Protein AF-A0A7W4IN42-F1 (afdb_monomer)

Mean predicted aligned error: 5.52 Å

Sequence (84 aa):
MSKLQAPSHPMPDQEGHYWAKWCIASDGTRDGDELTPSNKWEIVQVNDNNGEEMMRFTVSVPGVEAAQWLDCFVWGPRVPEYRG

Organism: NCBI:txid2729096

pLDDT: mean 88.93, std 15.1, range [36.47, 98.06]

Structure (mmCIF, N/CA/C/O backbone):
data_AF-A0A7W4IN42-F1
#
_entry.id   AF-A0A7W4IN42-F1
#
loop_
_atom_site.group_PDB
_atom_site.id
_atom_site.type_symbol
_atom_site.label_atom_id
_atom_site.label_alt_id
_atom_site.label_comp_id
_atom_site.label_asym_id
_atom_site.label_entity_id
_atom_site.label_seq_id
_atom_site.pdbx_PDB_ins_code
_atom_site.Cartn_x
_atom_site.Cartn_y
_atom_site.Cartn_z
_atom_site.occupancy
_atom_site.B_iso_or_equiv
_atom_site.auth_seq_id
_atom_site.auth_comp_id
_atom_site.auth_asym_id
_atom_site.auth_atom_id
_atom_site.pdbx_PDB_model_num
ATOM 1 N N . MET A 1 1 ? -25.591 -11.075 13.185 1.00 36.47 1 MET A N 1
ATOM 2 C CA . MET A 1 1 ? -24.956 -11.397 11.890 1.00 36.47 1 MET A CA 1
ATOM 3 C C . MET A 1 1 ? -24.499 -10.088 11.265 1.00 36.47 1 MET A C 1
ATOM 5 O O . MET A 1 1 ? -25.341 -9.324 10.810 1.00 36.47 1 MET A O 1
ATOM 9 N N . SER A 1 2 ? -23.215 -9.750 11.349 1.00 43.06 2 SER A N 1
ATOM 10 C CA . SER A 1 2 ? -22.686 -8.544 10.707 1.00 43.06 2 SER A CA 1
ATOM 11 C C . SER A 1 2 ? -22.584 -8.791 9.202 1.00 43.06 2 SER A C 1
ATOM 13 O O . SER A 1 2 ? -21.891 -9.700 8.754 1.00 43.06 2 SER A O 1
ATOM 15 N N . LYS A 1 3 ? -23.318 -7.998 8.418 1.00 41.47 3 LYS A N 1
ATOM 16 C CA . LYS A 1 3 ? -23.171 -7.936 6.963 1.00 41.47 3 LYS A CA 1
ATOM 17 C C . LYS A 1 3 ? -21.757 -7.431 6.658 1.00 41.47 3 LYS A C 1
ATOM 19 O O . LYS A 1 3 ? -21.471 -6.263 6.902 1.00 41.47 3 LYS A O 1
ATOM 24 N N . LEU A 1 4 ? -20.875 -8.284 6.141 1.00 42.06 4 LEU A N 1
ATOM 25 C CA . LEU A 1 4 ? -19.662 -7.828 5.458 1.00 42.06 4 LEU A CA 1
ATOM 26 C C . LEU A 1 4 ? -20.103 -7.267 4.105 1.00 42.06 4 LEU A C 1
ATOM 28 O O . LEU A 1 4 ? -20.241 -7.993 3.126 1.00 42.06 4 LEU A O 1
ATOM 32 N N . GLN A 1 5 ? -20.436 -5.982 4.087 1.00 44.50 5 GLN A N 1
ATOM 33 C CA . GLN A 1 5 ? -20.776 -5.261 2.871 1.00 44.50 5 GLN A CA 1
ATOM 34 C C . GLN A 1 5 ? -19.465 -4.743 2.272 1.00 44.50 5 GLN A C 1
ATOM 36 O O . GLN A 1 5 ? -18.776 -3.941 2.900 1.00 44.50 5 GLN A O 1
ATOM 41 N N . ALA A 1 6 ? -19.083 -5.268 1.105 1.00 53.19 6 ALA A N 1
ATOM 42 C CA . ALA A 1 6 ? -17.898 -4.819 0.384 1.00 53.19 6 ALA A CA 1
ATOM 43 C C . ALA A 1 6 ? -18.011 -3.323 0.054 1.00 53.19 6 ALA A C 1
ATOM 45 O O . ALA A 1 6 ? -19.085 -2.845 -0.325 1.00 53.19 6 ALA A O 1
ATOM 46 N N . PRO A 1 7 ? -16.882 -2.615 0.109 1.00 49.69 7 PRO A N 1
ATOM 47 C CA . PRO A 1 7 ? -16.481 -1.929 -1.101 1.00 49.69 7 PRO A CA 1
ATOM 48 C C . PRO A 1 7 ? -15.066 -2.377 -1.454 1.00 49.69 7 PRO A C 1
ATOM 50 O O . PRO A 1 7 ? -14.108 -2.010 -0.782 1.00 49.69 7 PRO A O 1
ATOM 53 N N . SER A 1 8 ? -14.927 -3.182 -2.508 1.00 68.38 8 SER A N 1
ATOM 54 C CA . SER A 1 8 ? -13.662 -3.229 -3.238 1.00 68.38 8 SER A CA 1
ATOM 55 C C . SER A 1 8 ? -13.582 -1.903 -3.988 1.00 68.38 8 SER A C 1
ATOM 57 O O . SER A 1 8 ? -14.096 -1.791 -5.105 1.00 68.38 8 SER A O 1
ATOM 59 N N . HIS A 1 9 ? -13.055 -0.863 -3.336 1.00 88.25 9 HIS A N 1
ATOM 60 C CA . HIS A 1 9 ? -12.687 0.338 -4.076 1.00 88.25 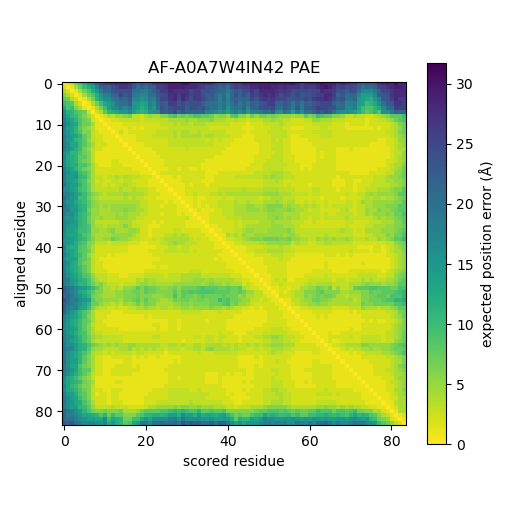9 HIS A CA 1
ATOM 61 C C . HIS A 1 9 ? -11.738 -0.081 -5.206 1.00 88.25 9 HIS A C 1
ATOM 63 O O . HIS A 1 9 ? -11.008 -1.068 -5.048 1.00 88.25 9 HIS A O 1
ATOM 69 N N . PRO A 1 10 ? -11.782 0.602 -6.362 1.00 92.25 10 PRO A N 1
ATOM 70 C CA . PRO A 1 10 ? -10.851 0.293 -7.428 1.00 92.25 10 PRO A CA 1
ATOM 71 C C . PRO A 1 10 ? -9.424 0.433 -6.905 1.00 92.25 10 PRO A C 1
ATOM 73 O O . PRO A 1 10 ? -9.148 1.232 -6.005 1.00 92.25 10 PRO A O 1
ATOM 76 N N . MET A 1 11 ? -8.534 -0.364 -7.485 1.00 93.56 11 MET A N 1
ATOM 77 C CA . MET A 1 11 ? -7.106 -0.213 -7.273 1.00 93.56 11 MET A CA 1
ATOM 78 C C . MET A 1 11 ? -6.705 1.250 -7.542 1.00 93.56 11 MET A C 1
ATOM 80 O O . MET A 1 11 ? -7.160 1.810 -8.543 1.00 93.56 11 MET A O 1
ATOM 84 N N . PRO A 1 12 ? -5.911 1.879 -6.661 1.00 95.06 12 PRO A N 1
ATOM 85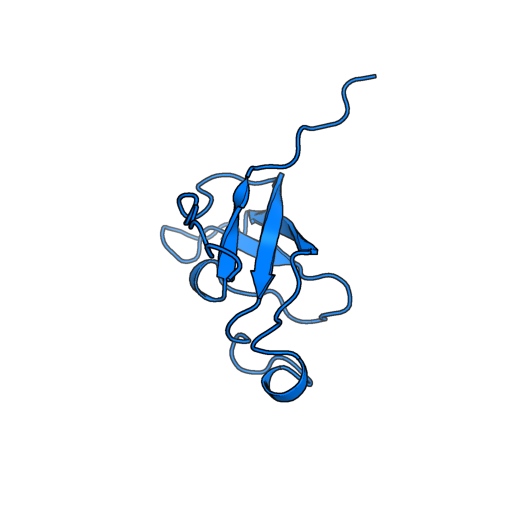 C CA . PRO A 1 12 ? -5.432 3.238 -6.865 1.00 95.06 12 PRO A CA 1
ATOM 86 C C . PRO A 1 12 ? -4.728 3.415 -8.214 1.00 95.06 12 PRO A C 1
ATOM 88 O O . PRO A 1 12 ? -3.894 2.601 -8.603 1.00 95.06 12 PRO A O 1
ATOM 91 N N . ASP A 1 13 ? -5.046 4.512 -8.896 1.00 94.31 13 ASP A N 1
ATOM 92 C CA . ASP A 1 13 ? -4.458 4.937 -10.172 1.00 94.31 13 ASP A CA 1
ATOM 93 C C . ASP A 1 13 ? -3.610 6.216 -10.036 1.00 94.31 13 ASP A C 1
ATOM 95 O O . ASP A 1 13 ? -3.138 6.777 -11.027 1.00 94.31 13 ASP A O 1
ATOM 99 N N . GLN A 1 14 ? -3.415 6.677 -8.800 1.00 94.88 14 GLN A N 1
ATOM 100 C CA . GLN A 1 14 ? -2.667 7.876 -8.447 1.00 94.88 14 GLN A CA 1
ATOM 101 C C . GLN A 1 14 ? -2.099 7.770 -7.027 1.00 94.88 14 GLN A C 1
ATOM 103 O O . GLN A 1 14 ? -2.651 7.083 -6.159 1.00 94.88 14 GLN A O 1
ATOM 108 N N . GLU A 1 15 ? -1.041 8.534 -6.780 1.00 96.69 15 GLU A N 1
ATOM 109 C CA . GLU A 1 15 ? -0.370 8.649 -5.487 1.00 96.69 15 GLU A CA 1
ATOM 110 C C . GLU A 1 15 ? -1.293 9.170 -4.372 1.00 96.69 15 GLU A C 1
ATOM 112 O O . GLU A 1 15 ? -2.297 9.853 -4.615 1.00 96.69 15 GLU A O 1
ATOM 117 N N . GLY A 1 16 ? -0.926 8.875 -3.124 1.00 96.81 16 GLY A N 1
ATOM 118 C CA . GLY A 1 16 ? -1.574 9.431 -1.937 1.00 96.81 16 GLY A CA 1
ATOM 119 C C . GLY A 1 16 ? -1.847 8.403 -0.846 1.00 96.81 16 GLY A C 1
ATOM 120 O O . GLY A 1 16 ? -1.347 7.284 -0.870 1.00 96.81 16 GLY A O 1
ATOM 121 N N . HIS A 1 17 ? -2.658 8.795 0.134 1.00 97.75 17 HIS A N 1
ATOM 122 C CA . HIS A 1 17 ? -3.000 7.948 1.274 1.00 97.75 17 HIS A CA 1
ATOM 123 C C . HIS A 1 17 ? -4.347 7.266 1.061 1.00 97.75 17 HIS A C 1
ATOM 125 O O . HIS A 1 17 ? -5.323 7.917 0.682 1.00 97.75 17 HIS A O 1
ATOM 131 N N . TYR A 1 18 ? -4.419 5.969 1.340 1.00 97.44 18 TYR A N 1
ATOM 132 C CA . TYR A 1 18 ? -5.621 5.158 1.151 1.00 97.44 18 TYR A CA 1
ATOM 133 C C . TYR A 1 18 ? -5.822 4.235 2.344 1.00 97.44 18 TYR A C 1
ATOM 135 O O . TYR A 1 18 ? -4.857 3.755 2.937 1.00 97.44 18 TYR A O 1
ATOM 143 N N . TRP A 1 19 ? -7.078 3.954 2.679 1.00 97.31 19 TRP A N 1
ATOM 144 C CA . TRP A 1 19 ? -7.382 2.806 3.527 1.00 97.31 19 TRP A CA 1
ATOM 145 C C . TRP A 1 19 ? -7.144 1.519 2.737 1.00 97.31 19 TRP A C 1
ATOM 147 O O . TRP A 1 19 ? -7.628 1.394 1.614 1.00 97.31 19 TRP A O 1
ATOM 157 N N . ALA A 1 20 ? -6.447 0.552 3.323 1.00 96.94 20 ALA A N 1
ATOM 158 C CA . ALA A 1 20 ? -6.215 -0.754 2.716 1.00 96.94 20 ALA A CA 1
ATOM 159 C C . ALA A 1 20 ? -6.205 -1.871 3.770 1.00 96.94 20 ALA A C 1
ATOM 161 O O . ALA A 1 20 ? -5.951 -1.626 4.952 1.00 96.94 20 ALA A O 1
ATOM 162 N N . LYS A 1 21 ? -6.483 -3.103 3.337 1.00 96.50 21 LYS A N 1
ATOM 163 C CA . LYS A 1 21 ? -6.141 -4.323 4.078 1.00 96.50 21 LYS A CA 1
ATOM 164 C C . LYS A 1 21 ? -5.024 -5.035 3.343 1.00 96.50 21 LYS A C 1
ATOM 166 O O . LYS A 1 21 ? -5.186 -5.345 2.164 1.00 96.50 21 LYS A O 1
ATOM 171 N N . TRP A 1 22 ? -3.929 -5.306 4.036 1.00 96.69 22 TRP A N 1
ATOM 172 C CA . TRP A 1 22 ? -2.793 -6.018 3.466 1.00 96.69 22 TRP A CA 1
ATOM 173 C C . TRP A 1 22 ? -3.058 -7.526 3.474 1.00 96.69 22 TRP A C 1
ATOM 175 O O . TRP A 1 22 ? -3.190 -8.134 4.536 1.00 96.69 22 TRP A O 1
ATOM 185 N N . CYS A 1 23 ? -3.229 -8.118 2.295 1.00 95.94 23 CYS A N 1
ATOM 186 C CA . CYS A 1 23 ? -3.698 -9.494 2.145 1.00 95.94 23 CYS A CA 1
ATOM 187 C C . CYS A 1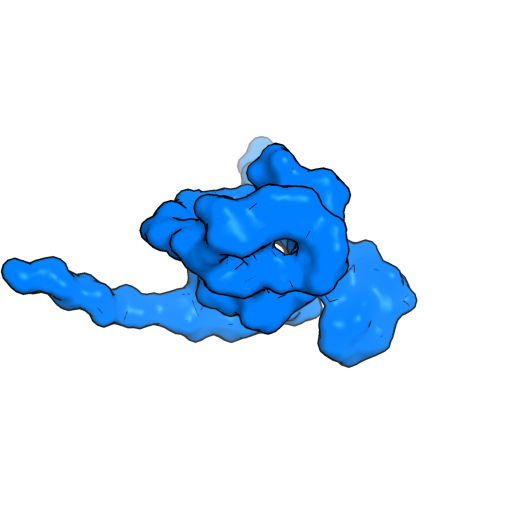 23 ? -2.567 -10.486 1.890 1.00 95.94 23 CYS A C 1
ATOM 189 O O . CYS A 1 23 ? -2.641 -11.605 2.387 1.00 95.94 23 CYS A O 1
ATOM 191 N N . ILE A 1 24 ? -1.566 -10.087 1.110 1.00 96.00 24 ILE A N 1
ATOM 192 C CA . ILE A 1 24 ? -0.440 -10.932 0.707 1.00 96.00 24 ILE A CA 1
ATOM 193 C C . ILE A 1 24 ? 0.806 -10.054 0.716 1.00 96.00 24 ILE A C 1
ATOM 195 O O . ILE A 1 24 ? 0.773 -8.945 0.187 1.00 96.00 24 ILE A O 1
ATOM 199 N N . ALA A 1 25 ? 1.894 -10.520 1.312 1.00 96.38 25 ALA A N 1
ATOM 200 C CA . ALA A 1 25 ? 3.161 -9.811 1.249 1.00 96.38 25 ALA A CA 1
ATOM 201 C C . ALA A 1 25 ? 3.855 -10.017 -0.109 1.00 96.38 25 ALA A C 1
ATOM 203 O O . ALA A 1 25 ? 3.833 -11.116 -0.659 1.00 96.38 25 ALA A O 1
ATOM 204 N N . SER A 1 26 ? 4.500 -8.976 -0.636 1.00 95.75 26 SER A N 1
ATOM 205 C CA . SER A 1 26 ? 5.419 -9.100 -1.768 1.00 95.75 26 SER A CA 1
ATOM 206 C C . SER A 1 26 ? 6.598 -10.007 -1.410 1.00 95.75 26 SER A C 1
ATOM 208 O O . SER A 1 26 ? 7.058 -10.022 -0.261 1.00 95.75 26 SER A O 1
ATOM 210 N N . ASP A 1 27 ? 7.136 -10.702 -2.410 1.00 94.00 27 ASP A N 1
ATOM 211 C CA . ASP A 1 27 ? 8.275 -11.605 -2.244 1.00 94.00 27 ASP A CA 1
ATOM 212 C C . ASP A 1 27 ? 9.459 -10.932 -1.535 1.00 94.00 27 ASP A C 1
ATOM 214 O O . ASP A 1 27 ? 9.853 -9.806 -1.846 1.00 94.00 27 ASP A O 1
ATOM 218 N N . GLY A 1 28 ? 10.045 -11.643 -0.569 1.00 93.31 28 GLY A N 1
ATOM 219 C CA . GLY A 1 28 ? 11.187 -11.155 0.209 1.00 93.31 28 GLY A CA 1
ATOM 220 C C . GLY A 1 28 ? 10.831 -10.178 1.335 1.00 93.31 28 GLY A C 1
ATOM 221 O O . GLY A 1 28 ? 11.734 -9.714 2.032 1.00 93.31 28 GLY A O 1
ATOM 222 N N . THR A 1 29 ? 9.545 -9.884 1.562 1.00 95.50 29 THR A N 1
ATOM 223 C CA . THR A 1 29 ? 9.117 -9.079 2.714 1.00 95.50 29 THR A CA 1
ATOM 224 C C . THR A 1 29 ? 9.375 -9.838 4.013 1.00 95.50 29 THR A C 1
ATOM 226 O O . THR A 1 29 ? 8.816 -10.911 4.244 1.00 95.50 29 THR A O 1
ATOM 229 N N . ARG A 1 30 ? 10.206 -9.265 4.892 1.00 95.31 30 ARG A N 1
ATOM 230 C CA . ARG A 1 30 ? 10.457 -9.822 6.227 1.00 95.31 30 ARG A CA 1
ATOM 231 C C . ARG A 1 30 ? 9.146 -9.917 7.015 1.00 95.31 30 ARG A C 1
ATOM 233 O O . ARG A 1 30 ? 8.379 -8.959 7.038 1.00 95.31 30 ARG A O 1
ATOM 240 N N . ASP A 1 31 ? 8.925 -11.069 7.647 1.00 93.12 31 ASP A N 1
ATOM 241 C CA . ASP A 1 31 ? 7.742 -11.397 8.458 1.00 93.12 31 ASP A CA 1
ATOM 242 C C . ASP A 1 31 ? 6.404 -11.306 7.688 1.00 93.12 31 ASP A C 1
ATOM 244 O O . ASP A 1 31 ? 5.330 -11.267 8.286 1.00 93.12 31 ASP A O 1
ATOM 248 N N . GLY A 1 32 ? 6.443 -11.301 6.348 1.00 91.25 32 GLY A N 1
ATOM 249 C CA . GLY A 1 32 ? 5.258 -11.152 5.500 1.00 91.25 32 GLY A CA 1
ATOM 250 C C . GLY A 1 32 ? 4.188 -12.217 5.754 1.00 91.25 32 GLY A C 1
ATOM 251 O O . GLY A 1 32 ? 3.016 -11.877 5.902 1.00 91.25 32 GLY A O 1
ATOM 252 N N . ASP A 1 33 ? 4.590 -13.482 5.891 1.00 92.50 33 ASP A N 1
ATOM 253 C CA . ASP A 1 33 ? 3.682 -14.608 6.166 1.00 92.50 33 ASP A CA 1
ATOM 254 C C . ASP A 1 33 ? 3.067 -14.562 7.577 1.00 92.50 33 ASP A C 1
ATOM 256 O O . ASP A 1 33 ? 2.020 -15.158 7.824 1.00 92.50 33 ASP A O 1
ATOM 260 N N . GLU A 1 34 ? 3.709 -13.866 8.520 1.00 93.06 34 GLU A N 1
ATOM 261 C CA . GLU A 1 34 ? 3.192 -13.691 9.884 1.00 93.06 34 GLU A CA 1
ATOM 262 C C . GLU A 1 34 ? 2.222 -12.506 9.972 1.00 93.06 34 GLU A C 1
ATOM 264 O O . GLU A 1 34 ? 1.272 -12.518 10.761 1.00 93.06 34 GLU A O 1
ATOM 269 N N . LEU A 1 35 ? 2.463 -11.473 9.161 1.00 91.69 35 LEU A N 1
ATOM 270 C CA . LEU A 1 35 ? 1.704 -10.224 9.154 1.00 91.69 35 LEU A CA 1
ATOM 271 C C . LEU A 1 35 ? 0.547 -10.225 8.142 1.00 91.69 35 LEU A C 1
ATOM 273 O O . LEU A 1 35 ? -0.364 -9.399 8.262 1.00 91.69 35 LEU A O 1
ATOM 277 N N . THR A 1 36 ? 0.550 -11.148 7.173 1.00 93.00 36 THR A N 1
ATOM 278 C CA . THR A 1 36 ? -0.490 -11.281 6.144 1.00 93.00 36 THR A CA 1
ATOM 279 C C . THR A 1 36 ? -1.151 -12.668 6.150 1.00 93.00 36 THR A C 1
ATOM 281 O O . THR A 1 36 ? -0.484 -13.670 6.384 1.00 93.00 36 THR A O 1
ATOM 284 N N . PRO A 1 37 ? -2.474 -12.766 5.905 1.00 94.44 37 PRO A N 1
ATOM 285 C CA . PRO A 1 37 ? -3.400 -11.664 5.668 1.00 94.44 37 PRO A CA 1
ATOM 286 C C . PRO A 1 37 ? -3.731 -10.898 6.957 1.00 94.44 37 PRO A C 1
ATOM 288 O O . PRO A 1 37 ? -4.143 -11.471 7.968 1.00 94.44 37 PRO A O 1
ATOM 291 N N . SER A 1 38 ? -3.649 -9.572 6.894 1.00 91.38 38 SER A N 1
ATOM 292 C CA . SER A 1 38 ? -4.134 -8.696 7.954 1.00 91.38 38 SER A CA 1
ATOM 293 C C . SER A 1 38 ? -5.659 -8.605 7.906 1.00 91.38 38 SER A C 1
ATOM 295 O O . SER A 1 38 ? -6.282 -8.440 6.852 1.00 91.38 38 SER A O 1
ATOM 297 N N . ASN A 1 39 ? -6.297 -8.673 9.075 1.00 89.69 39 ASN A N 1
ATOM 298 C CA . ASN A 1 39 ? -7.735 -8.442 9.215 1.00 89.69 39 ASN A CA 1
ATOM 299 C C . ASN A 1 39 ? -8.086 -6.973 9.518 1.00 89.69 39 ASN A C 1
ATOM 301 O O . ASN A 1 39 ? -9.273 -6.645 9.648 1.00 89.69 39 ASN A O 1
ATOM 305 N N . LYS A 1 40 ? -7.081 -6.092 9.607 1.00 92.94 40 LYS A N 1
ATOM 306 C CA . LYS A 1 40 ? -7.224 -4.680 9.976 1.00 92.94 40 LYS A CA 1
ATOM 307 C C . LYS A 1 40 ? -7.190 -3.783 8.744 1.00 92.94 40 LYS A C 1
ATOM 309 O O . LYS A 1 40 ? -6.531 -4.088 7.758 1.00 92.94 40 LYS A O 1
ATOM 314 N N . TRP A 1 41 ? -7.934 -2.683 8.823 1.00 95.38 41 TRP A N 1
ATOM 315 C CA . TRP A 1 41 ? -7.791 -1.565 7.896 1.00 95.38 41 TRP A CA 1
ATOM 316 C C . TRP A 1 41 ? -6.700 -0.639 8.414 1.00 95.38 41 TRP A C 1
ATOM 318 O O . TRP A 1 41 ? -6.740 -0.241 9.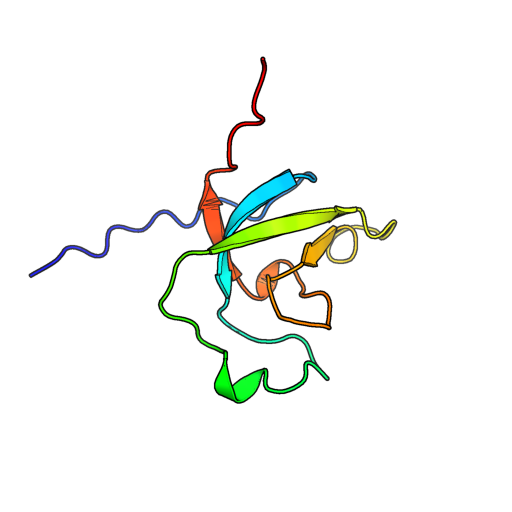579 1.00 95.38 41 TRP A O 1
ATOM 328 N N . GLU A 1 42 ? -5.770 -0.278 7.543 1.00 95.81 42 GLU A N 1
ATOM 329 C CA . GLU A 1 42 ? -4.658 0.617 7.853 1.00 95.81 42 GLU A CA 1
ATOM 330 C C . GLU A 1 42 ? -4.540 1.674 6.756 1.00 95.81 42 GLU A C 1
ATOM 332 O O . GLU A 1 42 ? -4.951 1.449 5.614 1.00 95.81 42 GLU A O 1
ATOM 337 N N . ILE A 1 43 ? -4.029 2.853 7.111 1.00 97.19 43 ILE A N 1
ATOM 338 C CA . ILE A 1 43 ? -3.703 3.878 6.120 1.00 97.19 43 ILE A CA 1
ATOM 339 C C . ILE A 1 43 ? -2.332 3.530 5.550 1.00 97.19 43 ILE A C 1
ATOM 341 O O . ILE A 1 43 ? -1.350 3.473 6.289 1.00 97.19 43 ILE A O 1
ATOM 345 N N . VAL A 1 44 ? -2.283 3.317 4.241 1.00 97.69 44 VAL A N 1
ATOM 346 C CA . VAL A 1 44 ? -1.056 3.068 3.481 1.00 97.69 44 VAL A CA 1
ATOM 347 C C . VAL A 1 44 ? -0.798 4.225 2.525 1.00 97.69 44 VAL A C 1
ATOM 349 O O . VAL A 1 44 ? -1.725 4.952 2.148 1.00 97.69 44 VAL A O 1
ATOM 352 N N . GLN A 1 45 ? 0.458 4.394 2.129 1.00 98.06 45 GLN A N 1
ATOM 353 C CA . GLN A 1 45 ? 0.858 5.399 1.150 1.00 98.06 45 GLN A CA 1
ATOM 354 C C . GLN A 1 45 ? 1.128 4.726 -0.196 1.00 98.06 45 GLN A C 1
ATOM 356 O O . GLN A 1 45 ? 1.954 3.822 -0.274 1.00 98.06 45 GLN A O 1
ATOM 361 N N . VAL A 1 46 ? 0.441 5.173 -1.244 1.00 97.75 46 VAL A N 1
ATOM 362 C CA . VAL A 1 46 ? 0.719 4.829 -2.642 1.00 97.75 46 VAL A CA 1
ATOM 363 C C . VAL A 1 46 ? 1.714 5.848 -3.189 1.00 97.75 46 VAL A C 1
ATOM 365 O O . VAL A 1 46 ? 1.450 7.052 -3.134 1.00 97.75 46 VAL A O 1
ATOM 368 N N . ASN A 1 47 ? 2.834 5.361 -3.714 1.00 97.69 47 ASN A N 1
ATOM 369 C CA . ASN A 1 47 ? 3.939 6.156 -4.243 1.00 97.69 47 ASN A CA 1
ATOM 370 C C . ASN A 1 47 ? 4.112 5.902 -5.739 1.00 97.69 47 ASN A C 1
ATOM 372 O O . ASN A 1 47 ? 3.963 4.756 -6.174 1.00 97.69 47 ASN A O 1
ATOM 376 N N . ASP A 1 48 ? 4.501 6.926 -6.502 1.00 96.12 48 ASP A N 1
ATOM 377 C CA . ASP A 1 48 ? 5.042 6.718 -7.847 1.00 96.12 48 ASP A CA 1
ATOM 378 C C . ASP A 1 48 ? 6.397 6.000 -7.746 1.00 96.12 48 ASP A C 1
ATOM 380 O O . ASP A 1 48 ? 7.289 6.386 -6.987 1.00 96.12 48 ASP A O 1
ATOM 384 N N . ASN A 1 49 ? 6.524 4.908 -8.490 1.00 95.50 49 ASN A N 1
ATOM 385 C CA . ASN A 1 49 ? 7.716 4.076 -8.572 1.00 95.50 49 ASN A CA 1
ATOM 386 C C . ASN A 1 49 ? 8.509 4.335 -9.868 1.00 95.50 49 ASN A C 1
ATOM 388 O O . ASN A 1 49 ? 9.449 3.604 -10.178 1.00 95.50 49 ASN A O 1
ATOM 392 N N . ASN A 1 50 ? 8.124 5.352 -10.650 1.00 92.56 50 ASN A N 1
ATOM 393 C CA . ASN A 1 50 ? 8.652 5.677 -11.978 1.00 92.56 50 ASN A CA 1
ATOM 394 C C . ASN A 1 50 ? 8.608 4.494 -12.965 1.00 92.56 50 ASN A C 1
ATOM 396 O O . ASN A 1 50 ? 9.396 4.434 -13.910 1.00 92.56 50 ASN A O 1
ATOM 400 N N . GLY A 1 51 ? 7.715 3.532 -12.724 1.00 89.81 51 GLY A N 1
ATOM 401 C CA . GLY A 1 51 ? 7.484 2.385 -13.594 1.00 89.81 51 GLY A CA 1
ATOM 402 C C . GLY A 1 51 ? 6.342 2.622 -14.579 1.00 89.81 51 GLY A C 1
ATOM 403 O O . GLY A 1 51 ? 5.686 3.663 -14.578 1.00 89.81 51 GLY A O 1
ATOM 404 N N . GLU A 1 52 ? 6.057 1.609 -15.390 1.00 85.62 52 GLU A N 1
ATOM 405 C CA . GLU A 1 52 ? 4.919 1.605 -16.309 1.00 85.62 52 GLU A CA 1
ATOM 406 C C . GLU A 1 52 ? 3.852 0.607 -15.850 1.00 85.62 52 GLU A C 1
ATOM 408 O O . GLU A 1 52 ? 4.147 -0.383 -15.176 1.00 85.62 52 GLU A O 1
ATOM 413 N N . GLU A 1 53 ? 2.598 0.880 -16.218 1.00 85.81 53 GLU A N 1
ATOM 414 C CA . GLU A 1 53 ? 1.446 0.006 -15.971 1.00 85.81 53 GLU A CA 1
ATOM 415 C C . GLU A 1 53 ? 1.384 -0.526 -14.523 1.00 85.81 53 GLU A C 1
ATOM 417 O O . GLU A 1 53 ? 1.253 0.251 -13.578 1.00 85.81 53 GLU A O 1
ATOM 422 N N . MET A 1 54 ? 1.488 -1.847 -14.340 1.00 76.56 54 MET A N 1
ATOM 423 C CA . MET A 1 54 ? 1.396 -2.526 -13.043 1.00 76.56 54 MET A CA 1
ATOM 424 C C . MET A 1 54 ? 2.591 -2.249 -12.118 1.00 76.56 54 MET A C 1
ATOM 426 O O . MET A 1 54 ? 2.479 -2.443 -10.913 1.00 76.56 54 MET A O 1
ATOM 430 N N . MET A 1 55 ? 3.718 -1.775 -12.657 1.00 87.12 55 MET A N 1
ATOM 431 C CA . MET A 1 55 ? 4.915 -1.412 -11.883 1.00 87.12 55 MET A CA 1
ATOM 432 C C . MET A 1 55 ? 4.986 0.084 -11.570 1.00 87.12 55 MET A C 1
ATOM 434 O O . MET A 1 55 ? 5.947 0.534 -10.938 1.00 87.12 55 MET A O 1
ATOM 438 N N . ARG A 1 56 ? 3.996 0.864 -12.028 1.00 94.19 56 ARG A N 1
ATOM 439 C CA . ARG A 1 56 ? 3.976 2.318 -11.869 1.00 94.19 56 ARG A CA 1
ATOM 440 C C . ARG A 1 56 ? 3.904 2.751 -10.415 1.00 94.19 56 ARG A C 1
ATOM 442 O O . ARG A 1 56 ? 4.508 3.756 -10.067 1.00 94.19 56 ARG A O 1
ATOM 449 N N . PHE A 1 57 ? 3.194 2.009 -9.573 1.00 97.31 57 PHE A N 1
ATOM 450 C CA . PHE A 1 57 ? 2.992 2.388 -8.182 1.00 97.31 57 PHE A CA 1
ATOM 451 C C . PHE A 1 57 ? 3.454 1.302 -7.222 1.00 97.31 57 PHE A C 1
ATOM 453 O O . PHE A 1 57 ? 3.334 0.107 -7.495 1.00 97.31 57 PHE A O 1
ATOM 460 N N . THR A 1 58 ? 3.935 1.739 -6.065 1.00 97.50 58 THR A N 1
ATOM 461 C CA . THR A 1 58 ? 4.222 0.877 -4.916 1.00 97.50 58 THR A CA 1
ATOM 462 C C . THR A 1 58 ? 3.501 1.387 -3.679 1.00 97.50 58 THR A C 1
ATOM 464 O O . THR A 1 58 ? 3.049 2.532 -3.627 1.00 97.50 58 THR A O 1
ATOM 467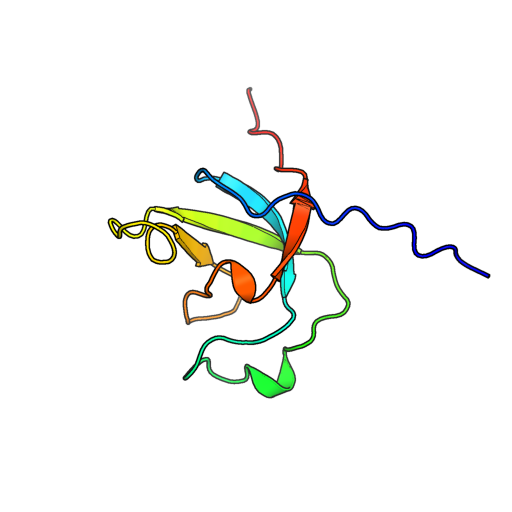 N N . VAL A 1 59 ? 3.383 0.529 -2.671 1.00 97.81 59 VAL A N 1
ATOM 468 C CA . VAL A 1 59 ? 2.649 0.812 -1.441 1.00 97.81 59 VAL A CA 1
ATOM 469 C C . VAL A 1 59 ? 3.579 0.684 -0.240 1.00 97.81 59 VAL A C 1
ATOM 471 O O . VAL A 1 59 ? 4.178 -0.368 -0.015 1.00 97.81 59 VAL A O 1
ATOM 474 N N . SER A 1 60 ? 3.680 1.740 0.561 1.00 98.00 60 SER A N 1
ATOM 475 C CA . SER A 1 60 ? 4.345 1.701 1.864 1.00 98.00 60 SER A CA 1
ATOM 476 C C . SER A 1 60 ? 3.333 1.342 2.949 1.00 98.00 60 SER A C 1
ATOM 478 O O . SER A 1 60 ? 2.363 2.074 3.174 1.00 98.00 60 SER A O 1
ATOM 480 N N . VAL A 1 61 ? 3.577 0.224 3.635 1.00 97.06 61 VAL A N 1
ATOM 481 C CA . VAL A 1 61 ? 2.792 -0.218 4.794 1.00 97.06 61 VAL A CA 1
ATOM 482 C C . VAL A 1 61 ? 3.527 0.191 6.075 1.00 97.06 61 VAL A C 1
ATOM 484 O O . VAL A 1 61 ? 4.725 -0.079 6.195 1.00 97.06 61 VAL A O 1
ATOM 487 N N . PRO A 1 62 ? 2.863 0.845 7.045 1.00 95.38 62 PRO A N 1
ATOM 488 C CA . PRO A 1 62 ? 3.503 1.232 8.299 1.00 95.38 62 PRO A CA 1
ATOM 489 C C . PRO A 1 62 ? 4.173 0.050 9.014 1.00 95.38 62 PRO A C 1
ATOM 491 O O . PRO A 1 62 ? 3.547 -0.973 9.266 1.00 95.38 62 PRO A O 1
ATOM 494 N N . GLY A 1 63 ? 5.453 0.205 9.364 1.00 93.75 63 GLY A N 1
ATOM 495 C CA . GLY A 1 63 ? 6.227 -0.830 10.063 1.00 93.75 63 GLY A CA 1
ATOM 496 C C . GLY A 1 63 ? 6.771 -1.951 9.171 1.00 93.75 63 GLY A C 1
ATOM 497 O O . GLY A 1 63 ? 7.477 -2.821 9.676 1.00 93.75 63 GLY A O 1
ATOM 498 N N . VAL A 1 64 ? 6.503 -1.915 7.865 1.00 95.06 64 VAL A N 1
ATOM 499 C CA . VAL A 1 64 ? 7.019 -2.880 6.889 1.00 95.06 64 VAL A CA 1
ATOM 500 C C . VAL A 1 64 ? 8.141 -2.227 6.095 1.00 95.06 64 VAL A C 1
ATOM 502 O O . VAL A 1 64 ? 7.988 -1.139 5.549 1.00 95.06 64 VAL A O 1
ATOM 505 N N . GLU A 1 65 ? 9.292 -2.888 6.051 1.00 91.19 65 GLU A N 1
ATOM 506 C CA . GLU A 1 65 ? 10.497 -2.357 5.405 1.00 91.19 65 GLU A CA 1
ATOM 507 C C . GLU A 1 65 ? 10.402 -2.388 3.873 1.00 91.19 65 GLU A C 1
ATOM 509 O O . GLU A 1 65 ? 10.878 -1.477 3.200 1.00 91.19 65 GLU A O 1
ATOM 514 N N . ALA A 1 66 ? 9.778 -3.433 3.325 1.00 93.50 66 ALA A N 1
ATOM 515 C CA . ALA A 1 66 ? 9.646 -3.627 1.889 1.00 93.50 66 ALA A CA 1
ATOM 516 C C . ALA A 1 66 ? 8.408 -2.915 1.333 1.00 93.50 66 ALA A C 1
ATOM 518 O O . ALA A 1 66 ? 7.311 -3.003 1.894 1.00 93.50 66 ALA A O 1
ATOM 519 N N . ALA A 1 67 ? 8.571 -2.273 0.178 1.00 95.44 67 ALA A N 1
ATOM 520 C CA . ALA A 1 67 ? 7.451 -1.779 -0.607 1.00 95.44 67 ALA A CA 1
ATOM 521 C C . ALA A 1 67 ? 6.596 -2.948 -1.123 1.00 95.44 67 ALA A C 1
ATOM 523 O O . ALA A 1 67 ? 7.114 -4.006 -1.480 1.00 95.44 67 ALA A O 1
ATOM 524 N N . GLN A 1 68 ? 5.285 -2.741 -1.158 1.00 97.19 68 GLN A N 1
ATOM 525 C CA . GLN A 1 68 ? 4.306 -3.743 -1.567 1.00 97.19 68 GLN A CA 1
ATOM 526 C C . GLN A 1 68 ? 3.690 -3.373 -2.921 1.00 97.19 68 GLN A C 1
ATOM 528 O O . GLN A 1 68 ? 3.637 -2.194 -3.284 1.00 97.19 68 GLN A O 1
ATOM 533 N N . TRP A 1 69 ? 3.211 -4.367 -3.666 1.00 96.44 69 TRP A N 1
ATOM 534 C CA . TRP A 1 69 ? 2.518 -4.140 -4.937 1.00 96.44 69 TRP A CA 1
ATOM 535 C C . TRP A 1 69 ? 1.039 -3.822 -4.720 1.00 96.44 69 TRP A C 1
ATOM 537 O O . TRP A 1 69 ? 0.466 -4.133 -3.680 1.00 96.44 69 TRP A O 1
ATOM 547 N N . LEU A 1 70 ? 0.395 -3.163 -5.685 1.00 95.81 70 LEU A N 1
ATOM 548 C CA . LEU A 1 70 ? -1.000 -2.734 -5.533 1.00 95.81 70 LEU A CA 1
ATOM 549 C C . LEU A 1 70 ? -1.992 -3.906 -5.374 1.00 95.81 70 LEU A C 1
ATOM 551 O O . LEU A 1 70 ? -3.039 -3.755 -4.740 1.00 95.8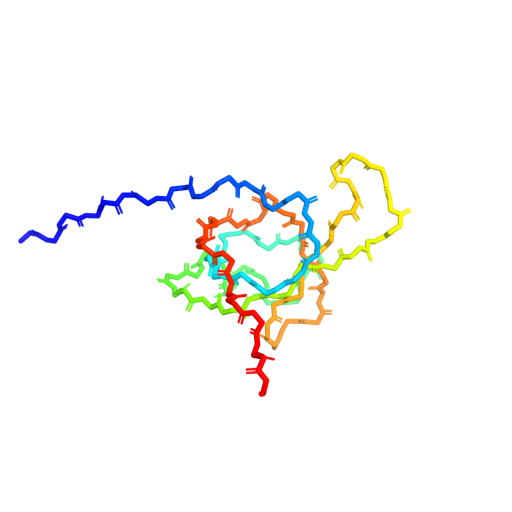1 70 LEU A O 1
ATOM 555 N N . ASP A 1 71 ? -1.682 -5.060 -5.957 1.00 95.19 71 ASP A N 1
ATOM 556 C CA . ASP A 1 71 ? -2.488 -6.286 -5.926 1.00 95.19 71 ASP A CA 1
ATOM 557 C C . ASP A 1 71 ? -2.355 -7.080 -4.614 1.00 95.19 71 ASP A C 1
ATOM 559 O O . ASP A 1 71 ? -3.178 -7.955 -4.337 1.00 95.19 71 ASP A O 1
ATOM 563 N N . CYS A 1 72 ? -1.414 -6.705 -3.744 1.00 95.75 72 CYS A N 1
ATOM 564 C CA . CYS A 1 72 ? -1.274 -7.230 -2.385 1.00 95.75 72 CYS A CA 1
ATOM 565 C C . CYS A 1 72 ? -2.425 -6.832 -1.438 1.00 95.75 72 CYS A C 1
ATOM 567 O O . CYS A 1 72 ? -2.445 -7.272 -0.282 1.00 95.75 72 CYS A O 1
ATOM 569 N N . PHE A 1 73 ? -3.367 -5.984 -1.874 1.00 95.88 73 PHE A N 1
ATOM 570 C CA . PHE A 1 73 ? -4.327 -5.313 -0.996 1.00 95.88 73 PHE A CA 1
ATOM 571 C C . PHE A 1 73 ? -5.784 -5.434 -1.435 1.00 95.88 73 PHE A C 1
ATOM 573 O O . PHE A 1 73 ? -6.124 -5.441 -2.618 1.00 95.88 73 PHE A O 1
ATOM 580 N N . VAL A 1 74 ? -6.669 -5.381 -0.438 1.00 96.19 74 VAL A N 1
ATOM 581 C CA . VAL A 1 74 ? -8.052 -4.933 -0.630 1.00 96.19 74 VAL A CA 1
ATOM 582 C C . VAL A 1 74 ? -8.129 -3.442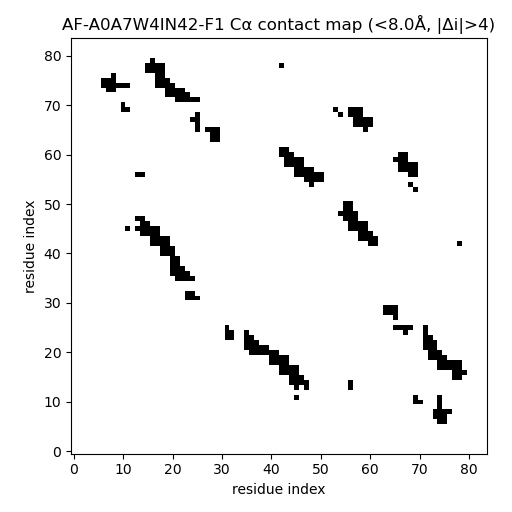 -0.321 1.00 96.19 74 VAL A C 1
ATOM 584 O O . VAL A 1 74 ? -7.769 -3.008 0.775 1.00 96.19 74 VAL A O 1
ATOM 587 N N . TRP A 1 75 ? -8.637 -2.668 -1.277 1.00 95.88 75 TRP A N 1
ATOM 588 C CA . TRP A 1 75 ? -8.643 -1.210 -1.217 1.00 95.88 75 TRP A CA 1
ATOM 589 C C . TRP A 1 75 ? -9.930 -0.629 -0.636 1.00 95.88 75 TRP A C 1
ATOM 591 O O . TRP A 1 75 ? -11.045 -1.068 -0.930 1.00 95.88 75 TRP A O 1
ATOM 601 N N . GLY A 1 76 ? -9.744 0.395 0.188 1.00 95.50 76 GLY A N 1
ATOM 602 C CA . GLY A 1 76 ? -10.753 1.297 0.719 1.00 95.50 76 GLY A CA 1
ATOM 603 C C . GLY A 1 76 ? -10.642 2.685 0.074 1.00 95.50 76 GLY A C 1
ATOM 604 O O . GLY A 1 76 ? -9.910 2.873 -0.900 1.00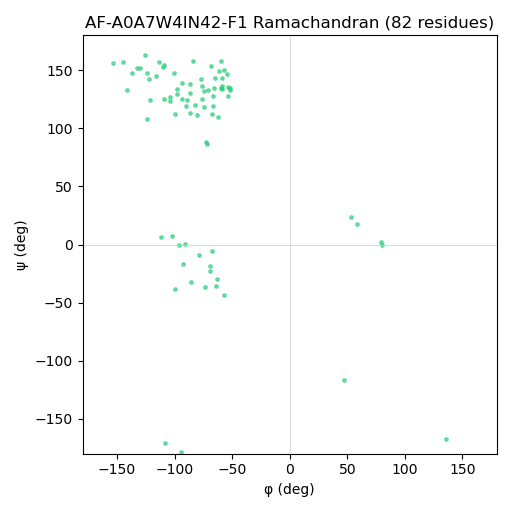 95.50 76 GLY A O 1
ATOM 605 N N . PRO A 1 77 ? -11.377 3.684 0.586 1.00 95.19 77 PRO A N 1
ATOM 606 C CA . PRO A 1 77 ? -11.374 5.022 0.006 1.00 95.19 77 PRO A CA 1
ATOM 607 C C . PRO A 1 77 ? -10.028 5.741 0.194 1.00 95.19 77 PRO A C 1
ATOM 609 O O . PRO A 1 77 ? -9.319 5.520 1.181 1.00 95.19 77 PRO A O 1
ATOM 612 N N . ARG A 1 78 ? -9.729 6.673 -0.726 1.00 95.94 78 ARG A N 1
ATOM 613 C CA . ARG A 1 78 ? -8.646 7.656 -0.566 1.00 95.94 78 ARG A CA 1
ATOM 614 C C . ARG A 1 78 ? -8.905 8.503 0.679 1.00 95.94 78 ARG A C 1
ATOM 616 O O . ARG A 1 78 ? -10.022 8.976 0.897 1.00 95.94 78 ARG A O 1
ATOM 623 N N . VAL A 1 79 ? -7.867 8.706 1.477 1.00 95.88 79 VAL A N 1
ATOM 624 C CA . VAL A 1 79 ? -7.881 9.609 2.626 1.00 95.88 79 VAL A CA 1
ATOM 625 C C . VAL A 1 79 ? -7.777 11.045 2.101 1.00 95.88 79 VAL A C 1
ATOM 627 O O . VAL A 1 79 ? -6.849 11.343 1.345 1.00 95.88 79 VAL A O 1
ATOM 630 N N . PRO A 1 80 ? -8.713 11.943 2.459 1.00 92.69 80 PRO A N 1
ATOM 631 C CA . PRO A 1 80 ? -8.628 13.344 2.071 1.00 92.69 80 PRO A CA 1
ATOM 632 C C . PRO A 1 80 ? -7.338 13.983 2.583 1.00 92.69 80 PRO A C 1
ATOM 634 O O . PRO A 1 80 ? -6.961 13.805 3.740 1.00 92.69 80 PRO A O 1
ATOM 637 N N . GLU A 1 81 ? -6.686 14.767 1.731 1.00 86.50 81 GLU A N 1
ATOM 638 C CA . GLU A 1 81 ? -5.570 15.603 2.159 1.00 86.50 81 GLU A CA 1
ATOM 639 C C . GLU A 1 81 ? -6.077 16.669 3.128 1.00 86.50 81 GLU A C 1
ATOM 641 O O . GLU A 1 81 ? -7.106 17.310 2.887 1.00 86.50 81 GLU A O 1
ATOM 646 N N . TYR A 1 82 ? -5.353 16.869 4.228 1.00 80.88 82 TYR A N 1
ATOM 647 C CA . TYR A 1 82 ? -5.655 17.960 5.139 1.00 80.88 82 TYR A CA 1
ATOM 648 C C . TYR A 1 82 ? -5.364 19.285 4.433 1.00 80.88 82 TYR A C 1
ATOM 650 O O . TYR A 1 82 ? -4.214 19.606 4.133 1.00 80.88 82 TYR A O 1
ATOM 658 N N . ARG A 1 83 ? -6.416 20.053 4.158 1.00 71.75 83 ARG A N 1
ATOM 659 C CA . ARG A 1 83 ? -6.307 21.443 3.717 1.00 71.75 83 ARG A CA 1
ATOM 660 C C . ARG A 1 83 ? -6.557 22.312 4.942 1.00 71.75 83 ARG A C 1
ATOM 662 O O . ARG A 1 83 ? -7.649 22.256 5.503 1.00 71.75 83 ARG A O 1
ATOM 669 N N . GLY A 1 84 ? -5.507 23.000 5.387 1.00 54.16 84 GLY A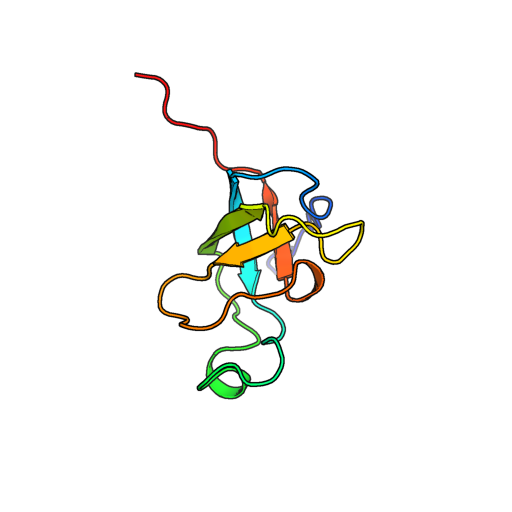 N 1
ATOM 670 C CA . GLY A 1 84 ? -5.576 23.976 6.476 1.00 54.16 84 GLY A CA 1
ATOM 671 C C . GLY A 1 84 ? -6.387 25.210 6.113 1.00 54.16 84 GLY A C 1
ATOM 672 O O . GLY A 1 84 ? -6.625 25.433 4.904 1.00 54.16 84 GLY A O 1
#

Foldseek 3Di:
DDPPDDDQDDQDPDWAKFWKQQAAFDPPWPCRVVCHRGPDTDIKTWDQPVDDDQNRIWIHDPPTPDTGGSVRIRTDDGDDDDDD

Nearest PDB structures (foldseek):
  2ydl-assembly1_A  TM=4.770E-01  e=3.911E+00  Homo sapiens
  2da9-assembly1_A  TM=3.944E-01  e=2.066E+00  Mus musculus
  1x43-assembly1_A  TM=4.151E-01  e=3.101E+00  Mus musculus
  2lqw-assembly1_A  TM=3.569E-01  e=5.540E+00  Homo sapiens
  1v5m-assembly1_A  TM=2.550E-01  e=1.840E+00  Mus musculus

Secondary structure (DSSP, 8-state):
--------PPPP-S-EEEEEEE-SPPTT-TTHHHH-S--S-EEEEEEE-S--GGGSEEEEPTT-SS-B-GGGEEEEEEPPP---

Solvent-accessible surface area (backbone atoms only — not comparable to full-atom values): 5123 Å² total; per-residue (Å²): 134,85,80,87,72,81,65,79,37,71,77,81,92,66,67,46,44,26,33,30,22,49,47,47,58,42,89,89,36,82,64,23,79,80,61,30,63,38,94,53,80,42,75,30,39,36,38,80,57,87,45,62,81,87,51,23,45,33,29,46,45,84,96,50,90,54,71,26,52,72,84,27,44,50,31,40,62,71,55,80,80,88,77,132

Radius of gyration: 13.17 Å; Cα contacts (8 Å, |Δi|>4): 155; chains: 1; bounding box: 36×39×28 Å